Protein AF-A0A370Q2T6-F1 (afdb_monomer_lite)

Radius of gyration: 12.69 Å; chains: 1; bounding box: 36×33×30 Å

Organism: NCBI:txid1703343

Structure (mmCIF, N/CA/C/O backbone):
data_AF-A0A370Q2T6-F1
#
_entry.id   AF-A0A370Q2T6-F1
#
loop_
_atom_site.group_PDB
_atom_site.id
_atom_site.type_symbol
_atom_site.label_atom_id
_atom_site.label_alt_id
_atom_site.label_comp_id
_atom_site.label_asym_id
_atom_site.label_entity_id
_atom_site.label_seq_id
_atom_site.pdbx_PDB_ins_code
_atom_site.Cartn_x
_atom_site.Cartn_y
_atom_site.Cartn_z
_atom_s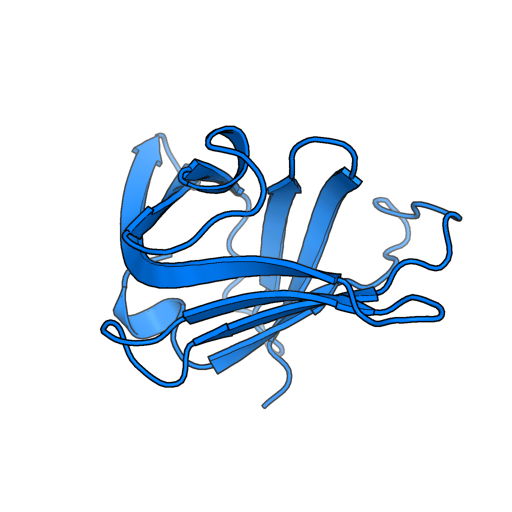ite.occupancy
_atom_site.B_iso_or_equiv
_atom_site.auth_seq_id
_atom_site.auth_comp_id
_atom_site.auth_asym_id
_atom_site.auth_atom_id
_atom_site.pdbx_PDB_model_num
ATOM 1 N N . MET A 1 1 ? -11.663 -3.018 5.547 1.00 87.19 1 MET A N 1
ATOM 2 C CA . MET A 1 1 ? -10.714 -1.950 5.848 1.00 87.19 1 MET A CA 1
ATOM 3 C C . MET A 1 1 ? -11.386 -0.636 5.517 1.00 87.19 1 MET A C 1
ATOM 5 O O . MET A 1 1 ? -12.042 -0.552 4.489 1.00 87.19 1 MET A O 1
ATOM 9 N N . ASN A 1 2 ? -11.269 0.362 6.381 1.00 90.19 2 ASN A N 1
ATOM 10 C CA . ASN A 1 2 ? -11.729 1.724 6.113 1.00 90.19 2 ASN A CA 1
ATOM 11 C C . ASN A 1 2 ? -10.545 2.709 6.095 1.00 90.19 2 ASN A C 1
ATOM 13 O O . ASN A 1 2 ? -9.402 2.318 6.337 1.00 90.19 2 ASN A O 1
ATOM 17 N N . ASN A 1 3 ? -10.831 3.982 5.815 1.00 92.19 3 ASN A N 1
ATOM 18 C CA . ASN A 1 3 ? -9.825 5.047 5.762 1.00 92.19 3 ASN A CA 1
ATOM 19 C C . ASN A 1 3 ? -8.988 5.148 7.052 1.00 92.19 3 ASN A C 1
ATOM 21 O O . ASN A 1 3 ? -7.769 5.218 6.997 1.00 92.19 3 ASN A O 1
ATOM 25 N N . GLU A 1 4 ? -9.611 5.099 8.226 1.00 92.25 4 GLU A N 1
ATOM 26 C CA . GLU A 1 4 ? -8.870 5.202 9.491 1.00 92.25 4 GLU A CA 1
ATOM 27 C C . GLU A 1 4 ? -8.018 3.953 9.761 1.00 92.25 4 GLU A C 1
ATOM 29 O O . GLU A 1 4 ? -6.914 4.036 10.297 1.00 92.25 4 GLU A O 1
ATOM 34 N N . GLU A 1 5 ? -8.505 2.776 9.361 1.00 92.25 5 GLU A N 1
ATOM 35 C CA . GLU A 1 5 ? -7.798 1.511 9.553 1.00 92.25 5 GLU A CA 1
ATOM 36 C C . GLU A 1 5 ? -6.492 1.454 8.742 1.00 92.25 5 GLU A C 1
ATOM 38 O O . GLU A 1 5 ? -5.517 0.903 9.263 1.00 92.25 5 GLU A O 1
ATOM 43 N N . ILE A 1 6 ? -6.434 2.055 7.538 1.00 93.62 6 ILE A N 1
ATOM 44 C CA . ILE A 1 6 ? -5.231 2.060 6.679 1.00 93.62 6 ILE A CA 1
ATOM 45 C C . ILE A 1 6 ? -4.107 2.964 7.214 1.00 93.62 6 ILE A C 1
ATOM 47 O O . ILE A 1 6 ? -2.951 2.770 6.841 1.00 93.62 6 ILE A O 1
ATOM 51 N N . ILE A 1 7 ? -4.387 3.907 8.122 1.00 95.75 7 ILE A N 1
ATOM 52 C CA . ILE A 1 7 ? -3.354 4.780 8.702 1.00 95.75 7 ILE A CA 1
ATOM 53 C C . ILE A 1 7 ? -2.315 3.934 9.448 1.00 95.75 7 ILE A C 1
ATOM 55 O O . ILE A 1 7 ? -2.648 3.141 10.332 1.00 95.75 7 ILE A O 1
ATOM 59 N N . GLY A 1 8 ? -1.043 4.100 9.096 1.00 95.88 8 GLY A N 1
ATOM 60 C CA . GLY A 1 8 ? 0.096 3.373 9.647 1.00 95.88 8 GLY A CA 1
ATOM 61 C C . GLY A 1 8 ? 1.129 2.996 8.589 1.00 95.88 8 GLY A C 1
ATOM 62 O O . GLY A 1 8 ? 1.084 3.443 7.444 1.00 95.88 8 GLY A O 1
ATOM 63 N N . THR A 1 9 ? 2.087 2.159 8.979 1.00 97.19 9 THR A N 1
ATOM 64 C CA . THR A 1 9 ? 3.062 1.582 8.048 1.00 97.19 9 THR A CA 1
ATOM 65 C C . THR A 1 9 ? 2.750 0.110 7.845 1.00 97.19 9 THR A C 1
ATOM 67 O O . THR A 1 9 ? 2.629 -0.646 8.806 1.00 97.19 9 THR A O 1
ATOM 70 N N . TRP A 1 10 ? 2.667 -0.305 6.590 1.00 96.94 10 TRP A N 1
ATOM 71 C CA . TRP A 1 10 ? 2.409 -1.677 6.180 1.00 96.94 10 TRP A CA 1
ATOM 72 C C . TRP A 1 10 ? 3.571 -2.167 5.349 1.00 96.94 10 TRP A C 1
ATOM 74 O O . TRP A 1 10 ? 4.038 -1.462 4.455 1.00 96.94 10 TRP A O 1
ATOM 84 N N . ARG A 1 11 ? 4.040 -3.378 5.620 1.00 96.06 11 ARG A N 1
ATOM 85 C CA . ARG A 1 11 ? 5.168 -3.961 4.900 1.00 96.06 11 ARG A CA 1
ATOM 86 C C . ARG A 1 11 ? 4.832 -5.356 4.426 1.00 96.06 11 ARG A C 1
ATOM 88 O O . ARG A 1 11 ? 4.289 -6.154 5.188 1.00 96.06 11 ARG A O 1
ATOM 95 N N . SER A 1 12 ? 5.208 -5.641 3.186 1.00 94.56 12 SER A N 1
ATOM 96 C CA . SER A 1 12 ? 5.058 -6.967 2.623 1.00 94.56 12 SER A CA 1
ATOM 97 C C . SER A 1 12 ? 5.932 -7.969 3.373 1.00 94.56 12 SER A C 1
ATOM 99 O O . SER A 1 12 ? 7.088 -7.678 3.705 1.00 94.56 12 SER A O 1
ATOM 101 N N . LYS A 1 13 ? 5.399 -9.164 3.608 1.00 90.19 13 LYS A N 1
ATOM 102 C CA . LYS A 1 13 ? 6.147 -10.302 4.146 1.00 90.19 13 LYS A CA 1
ATOM 103 C C . LYS A 1 13 ? 5.821 -11.566 3.368 1.00 90.19 13 LYS A C 1
ATOM 105 O O . LYS A 1 13 ? 4.688 -11.748 2.932 1.00 90.19 13 LYS A O 1
ATOM 110 N N . ASP A 1 14 ? 6.808 -12.448 3.260 1.00 83.94 14 ASP A N 1
ATOM 111 C CA . ASP A 1 14 ? 6.553 -13.814 2.824 1.00 83.94 14 ASP A CA 1
ATOM 112 C C . ASP A 1 14 ? 5.751 -14.550 3.907 1.00 83.94 14 ASP A C 1
ATOM 114 O O . ASP A 1 14 ? 6.064 -14.490 5.100 1.00 83.94 14 ASP A O 1
ATOM 118 N N . PHE A 1 15 ? 4.710 -15.253 3.479 1.00 72.44 15 PHE A N 1
ATOM 119 C CA . PHE A 1 15 ? 3.859 -16.105 4.306 1.00 72.44 15 PHE A CA 1
ATOM 120 C C . PHE A 1 15 ? 3.794 -17.499 3.655 1.00 72.44 15 PHE A C 1
ATOM 122 O O . PHE A 1 15 ? 3.929 -17.582 2.433 1.00 72.44 15 PHE A O 1
ATOM 129 N N . PRO A 1 16 ? 3.574 -18.610 4.392 1.00 68.88 16 PRO A N 1
ATOM 130 C CA . PRO A 1 16 ? 3.627 -19.962 3.816 1.00 68.88 16 PRO A CA 1
ATOM 131 C C . PRO A 1 16 ? 2.741 -20.207 2.580 1.00 68.88 16 PRO A C 1
ATOM 133 O O . PRO A 1 16 ? 3.034 -21.102 1.797 1.00 68.88 16 PRO A O 1
ATOM 136 N N . LEU A 1 17 ? 1.678 -19.414 2.389 1.00 70.38 17 LEU A N 1
ATOM 137 C CA . LEU A 1 17 ? 0.807 -19.445 1.202 1.00 70.38 17 LEU A CA 1
ATOM 138 C C . LEU A 1 17 ? 1.042 -18.283 0.215 1.00 70.38 17 LEU A C 1
ATOM 140 O O . LEU A 1 17 ? 0.497 -18.302 -0.881 1.00 70.38 17 LEU A O 1
ATOM 144 N N . TYR A 1 18 ? 1.861 -17.300 0.591 1.00 68.50 18 TYR A N 1
ATOM 145 C CA . TYR A 1 18 ? 2.196 -16.096 -0.175 1.00 68.50 18 TYR A CA 1
ATOM 146 C C . TYR A 1 18 ? 3.707 -15.854 -0.106 1.00 68.50 18 TYR A C 1
ATOM 148 O O . TYR A 1 18 ? 4.176 -14.952 0.585 1.00 68.50 18 TYR A O 1
ATOM 156 N N . THR A 1 19 ? 4.477 -16.729 -0.753 1.00 68.38 19 THR A N 1
ATOM 157 C CA . THR A 1 19 ? 5.932 -16.582 -0.896 1.00 68.38 19 THR A CA 1
ATOM 158 C C . THR A 1 19 ? 6.232 -16.154 -2.323 1.00 68.38 19 THR A C 1
ATOM 160 O O . THR A 1 19 ? 5.879 -16.866 -3.263 1.00 68.38 19 THR A O 1
ATOM 163 N N . PHE A 1 20 ? 6.881 -15.004 -2.490 1.00 69.75 20 PHE A N 1
ATOM 164 C CA . PHE A 1 20 ? 7.112 -14.422 -3.819 1.00 69.75 20 PHE A CA 1
ATOM 165 C C . PHE A 1 20 ? 8.497 -14.740 -4.366 1.00 69.75 20 PHE A C 1
ATOM 167 O O . PHE A 1 20 ? 8.690 -14.775 -5.578 1.00 69.75 20 PHE A O 1
ATOM 174 N N . GLY A 1 21 ? 9.466 -14.987 -3.477 1.00 70.31 21 GLY A N 1
ATOM 175 C CA . GLY A 1 21 ? 10.828 -15.379 -3.848 1.00 70.31 21 GLY A CA 1
ATOM 176 C C . GLY A 1 21 ? 11.614 -14.310 -4.619 1.00 70.31 21 GLY A C 1
ATOM 177 O O . GLY A 1 21 ? 12.738 -14.570 -5.037 1.00 70.31 21 GLY A O 1
ATOM 178 N N . ASP A 1 22 ? 11.058 -13.108 -4.791 1.00 82.25 22 ASP A N 1
ATOM 179 C CA . ASP A 1 22 ? 11.651 -12.012 -5.563 1.00 82.25 22 ASP A CA 1
ATOM 180 C C . ASP A 1 22 ? 12.484 -11.043 -4.712 1.00 82.25 22 ASP A C 1
ATOM 182 O O . ASP A 1 22 ? 13.087 -10.104 -5.234 1.00 82.25 22 ASP A O 1
ATOM 186 N N . SER A 1 23 ? 12.549 -11.289 -3.399 1.00 81.81 23 SER A N 1
ATOM 187 C CA . SER A 1 23 ? 13.280 -10.485 -2.409 1.00 81.81 23 SER A CA 1
ATOM 188 C C . SER A 1 23 ? 12.849 -9.013 -2.347 1.00 81.81 23 SER A C 1
ATOM 190 O O . SER A 1 23 ? 13.535 -8.199 -1.723 1.00 81.81 23 SER A O 1
ATOM 192 N N . LYS A 1 24 ? 11.720 -8.648 -2.969 1.00 88.62 24 LYS A N 1
ATOM 193 C CA . LYS A 1 24 ? 11.216 -7.273 -2.984 1.00 88.62 24 LYS A CA 1
ATOM 194 C C . LYS A 1 24 ? 10.412 -7.013 -1.720 1.00 88.62 24 LYS A C 1
ATOM 196 O O . LYS A 1 24 ? 9.465 -7.729 -1.400 1.00 88.62 24 LYS A O 1
ATOM 201 N N . VAL A 1 25 ? 10.779 -5.953 -1.004 1.00 92.75 25 VAL A N 1
ATOM 202 C CA . VAL A 1 25 ? 10.046 -5.510 0.186 1.00 92.75 25 VAL A CA 1
ATOM 203 C C . VAL A 1 25 ? 9.232 -4.284 -0.183 1.00 92.75 25 VAL A C 1
ATOM 205 O O . VAL A 1 25 ? 9.776 -3.199 -0.373 1.00 92.75 25 VAL A O 1
ATOM 208 N N . ILE A 1 26 ? 7.922 -4.453 -0.264 1.00 95.50 26 ILE A N 1
ATOM 209 C CA . ILE A 1 26 ? 6.980 -3.388 -0.585 1.00 95.50 26 ILE A CA 1
ATOM 210 C C . ILE A 1 26 ? 6.484 -2.771 0.714 1.00 95.50 26 ILE A C 1
ATOM 212 O O . ILE A 1 26 ? 6.169 -3.475 1.672 1.00 95.50 26 ILE A O 1
ATOM 216 N N . THR A 1 27 ? 6.464 -1.446 0.779 1.00 96.81 27 THR A N 1
ATOM 217 C CA . THR A 1 27 ? 5.984 -0.710 1.946 1.00 96.81 27 THR A CA 1
ATOM 218 C C . THR A 1 27 ? 4.949 0.314 1.513 1.00 96.81 27 THR A C 1
ATOM 220 O O . THR A 1 27 ? 5.182 1.082 0.583 1.00 96.81 27 THR A O 1
ATOM 223 N N . LEU A 1 28 ? 3.817 0.314 2.210 1.00 97.19 28 LEU A N 1
ATOM 224 C CA . LEU A 1 28 ? 2.795 1.346 2.148 1.00 97.19 28 LEU A CA 1
ATOM 225 C C . LEU A 1 28 ? 2.843 2.124 3.463 1.00 97.19 28 LEU A C 1
ATOM 227 O O . LEU A 1 28 ? 2.577 1.565 4.525 1.00 97.19 28 LEU A O 1
ATOM 231 N N . HIS A 1 29 ? 3.201 3.399 3.406 1.00 97.38 29 HIS A N 1
ATOM 232 C CA . HIS A 1 29 ? 3.188 4.294 4.559 1.00 97.38 29 HIS A CA 1
ATOM 233 C C . HIS A 1 29 ? 2.073 5.313 4.403 1.00 97.38 29 HIS A C 1
ATOM 235 O O . HIS A 1 29 ? 2.009 5.999 3.388 1.00 97.38 29 HIS A O 1
ATOM 241 N N . VAL A 1 30 ? 1.220 5.402 5.416 1.00 97.12 30 VAL A N 1
ATOM 242 C CA . VAL A 1 30 ? 0.052 6.281 5.468 1.00 97.12 30 VAL A CA 1
ATOM 243 C C . VAL A 1 30 ? 0.064 6.997 6.819 1.00 97.12 30 VAL A C 1
ATOM 245 O O . VAL A 1 30 ? -0.550 6.516 7.770 1.00 97.12 30 VAL A O 1
ATOM 248 N N . PRO A 1 31 ? 0.825 8.092 6.977 1.00 96.00 31 PRO A N 1
ATOM 249 C CA . PRO A 1 31 ? 0.798 8.901 8.196 1.00 96.00 31 PRO A CA 1
ATOM 250 C C . PRO A 1 31 ? -0.577 9.533 8.458 1.00 96.00 31 PRO A C 1
ATOM 252 O O . PRO A 1 31 ? -0.960 9.685 9.614 1.00 96.00 31 PRO A O 1
ATOM 255 N N . ASP A 1 32 ? -1.300 9.890 7.397 1.00 96.44 32 ASP A N 1
ATOM 256 C CA . ASP A 1 32 ? -2.664 10.423 7.405 1.00 96.44 32 ASP A CA 1
ATOM 257 C C . ASP A 1 32 ? -3.297 10.240 6.011 1.00 96.44 32 ASP A C 1
ATOM 259 O O . ASP A 1 32 ? -2.649 9.761 5.083 1.00 96.44 32 ASP A O 1
ATOM 263 N N . LEU A 1 33 ? -4.570 10.606 5.846 1.00 94.44 33 LEU A N 1
ATOM 264 C CA . LEU A 1 33 ? -5.290 10.438 4.575 1.00 94.44 33 LEU A CA 1
ATOM 265 C C . LEU A 1 33 ? -4.853 11.416 3.473 1.00 94.44 33 LEU A C 1
ATOM 267 O O . LEU A 1 33 ? -5.179 11.218 2.300 1.00 94.44 33 LEU A O 1
ATOM 271 N N . GLU A 1 34 ? -4.123 12.474 3.822 1.00 96.56 34 GLU A N 1
ATOM 272 C CA . GLU A 1 34 ? -3.603 13.443 2.855 1.00 96.56 34 GLU A CA 1
ATOM 273 C C . GLU A 1 34 ? -2.261 12.999 2.272 1.00 96.56 34 GLU A C 1
ATOM 275 O O . GLU A 1 34 ? -1.866 13.457 1.200 1.00 96.56 34 GLU A O 1
ATOM 280 N N . ARG A 1 35 ? -1.555 12.105 2.969 1.00 96.44 35 ARG A N 1
ATOM 281 C CA . ARG A 1 35 ? -0.200 11.689 2.629 1.00 96.44 35 ARG A CA 1
ATOM 282 C C . ARG A 1 35 ? -0.068 10.181 2.749 1.00 96.44 35 ARG A C 1
ATOM 284 O O . ARG A 1 35 ? -0.024 9.631 3.842 1.00 96.44 35 ARG A O 1
ATOM 291 N N . ALA A 1 36 ? 0.108 9.529 1.614 1.00 97.12 36 ALA A N 1
ATOM 292 C CA . ALA A 1 36 ? 0.487 8.137 1.505 1.00 97.12 36 ALA A CA 1
ATOM 293 C C . ALA A 1 36 ? 1.654 7.978 0.531 1.00 97.12 36 ALA A C 1
ATOM 295 O O . ALA A 1 36 ? 1.835 8.765 -0.400 1.00 97.12 36 ALA A O 1
ATOM 296 N N . THR A 1 37 ? 2.459 6.944 0.738 1.00 97.62 37 THR A N 1
ATOM 297 C CA . THR A 1 37 ? 3.530 6.557 -0.180 1.00 97.62 37 THR A CA 1
ATOM 298 C C . THR A 1 37 ? 3.584 5.044 -0.260 1.00 97.62 37 THR A C 1
ATOM 300 O O . THR A 1 37 ? 3.698 4.367 0.762 1.00 97.62 37 THR A O 1
ATOM 303 N N . LEU A 1 38 ? 3.532 4.515 -1.478 1.00 97.38 38 LEU A N 1
ATOM 304 C CA . LEU A 1 38 ? 3.772 3.113 -1.783 1.00 97.38 38 LEU A CA 1
ATOM 305 C C . LEU A 1 38 ? 5.104 3.007 -2.524 1.00 97.38 38 LEU A C 1
ATOM 307 O O . LEU A 1 38 ? 5.283 3.608 -3.586 1.00 97.38 38 LEU A O 1
ATOM 311 N N . TRP A 1 39 ? 6.041 2.236 -1.983 1.00 96.81 39 TRP A N 1
ATOM 312 C CA . TRP A 1 39 ? 7.344 2.035 -2.608 1.00 96.81 39 TRP A CA 1
ATOM 313 C C . TRP A 1 39 ? 7.837 0.606 -2.466 1.00 96.81 39 TRP A C 1
ATOM 315 O O . TRP A 1 39 ? 7.458 -0.138 -1.559 1.00 96.81 39 TRP A O 1
ATOM 325 N N . VAL A 1 40 ? 8.746 0.250 -3.362 1.00 95.44 40 VAL A N 1
ATOM 326 C CA . VAL A 1 40 ? 9.469 -1.013 -3.339 1.00 95.44 40 VAL A CA 1
ATOM 327 C C . VAL A 1 40 ? 10.894 -0.738 -2.912 1.00 95.44 40 VAL A C 1
ATOM 329 O O . VAL A 1 40 ? 11.617 0.031 -3.545 1.00 95.44 40 VAL A O 1
ATOM 332 N N . LYS A 1 41 ? 11.309 -1.370 -1.820 1.00 90.56 41 LYS A N 1
ATOM 333 C CA . LYS A 1 41 ? 12.711 -1.420 -1.439 1.00 90.56 41 LYS A CA 1
ATOM 334 C C . LYS A 1 41 ? 13.421 -2.437 -2.325 1.00 90.56 41 LYS A C 1
ATOM 336 O O . LYS A 1 41 ? 13.121 -3.630 -2.296 1.00 90.56 41 LYS A O 1
ATOM 341 N N . ASP A 1 42 ? 14.369 -1.911 -3.082 1.00 81.00 42 ASP A N 1
ATOM 342 C CA . ASP A 1 42 ? 15.310 -2.614 -3.948 1.00 81.00 42 ASP A CA 1
ATOM 343 C C . ASP A 1 42 ? 16.661 -1.876 -3.881 1.00 81.00 42 ASP A C 1
ATOM 345 O O . ASP A 1 42 ? 16.832 -1.028 -3.002 1.00 81.00 42 ASP A O 1
ATOM 349 N N . GLU A 1 43 ? 17.597 -2.127 -4.801 1.00 72.94 43 GLU A N 1
ATOM 350 C CA . GLU A 1 43 ? 18.906 -1.445 -4.840 1.00 72.94 43 GLU A CA 1
ATOM 351 C C . GLU A 1 43 ? 18.819 0.094 -4.767 1.00 72.94 43 GLU A C 1
ATOM 353 O O . GLU A 1 43 ? 19.664 0.715 -4.127 1.00 72.94 43 GLU A O 1
ATOM 358 N N . ASN A 1 44 ? 17.782 0.711 -5.352 1.00 79.44 44 ASN A N 1
ATOM 359 C CA . ASN A 1 44 ? 17.637 2.175 -5.413 1.00 79.44 44 ASN A CA 1
ATOM 360 C C . ASN A 1 44 ? 16.429 2.759 -4.661 1.00 79.44 44 ASN A C 1
ATOM 362 O O . ASN A 1 44 ? 16.314 3.977 -4.600 1.00 79.44 44 ASN A O 1
ATOM 366 N N . ASN A 1 45 ? 15.564 1.928 -4.066 1.00 88.38 45 ASN A N 1
ATOM 367 C CA . ASN A 1 45 ? 14.195 2.283 -3.644 1.00 88.38 45 ASN A CA 1
ATOM 368 C C . ASN A 1 45 ? 13.362 2.935 -4.769 1.00 88.38 45 ASN A C 1
ATOM 370 O O . ASN A 1 45 ? 13.681 4.005 -5.276 1.00 88.38 45 ASN A O 1
ATOM 374 N N . LEU A 1 46 ? 12.239 2.322 -5.128 1.00 94.94 46 LEU A N 1
ATOM 375 C CA . LEU A 1 46 ? 11.356 2.835 -6.172 1.00 94.94 46 LEU A CA 1
ATOM 376 C C . LEU A 1 46 ? 10.011 3.253 -5.582 1.00 94.94 46 LEU A C 1
ATOM 378 O O . LEU A 1 46 ? 9.229 2.394 -5.176 1.00 94.94 46 LEU A O 1
ATOM 382 N N . THR A 1 47 ? 9.726 4.554 -5.561 1.00 96.75 47 THR A N 1
ATOM 383 C CA . THR A 1 47 ? 8.377 5.056 -5.264 1.00 96.75 47 THR A CA 1
ATOM 384 C C . THR A 1 47 ? 7.454 4.734 -6.435 1.00 96.75 47 THR A C 1
ATOM 386 O O . THR A 1 47 ? 7.705 5.168 -7.557 1.00 96.75 47 THR A O 1
ATOM 389 N N . LEU A 1 48 ? 6.399 3.961 -6.173 1.00 96.50 48 LEU A N 1
ATOM 390 C CA . LEU A 1 48 ? 5.393 3.596 -7.172 1.00 96.50 48 LEU A CA 1
ATOM 391 C C . LEU A 1 48 ? 4.329 4.684 -7.289 1.00 96.50 48 LEU A C 1
ATOM 393 O O . LEU A 1 48 ? 3.971 5.086 -8.395 1.00 96.50 48 LEU A O 1
ATOM 397 N N . VAL A 1 49 ? 3.849 5.165 -6.141 1.00 97.44 49 VAL A N 1
ATOM 398 C CA . VAL A 1 49 ? 2.865 6.242 -6.049 1.00 97.44 49 VAL A CA 1
ATOM 399 C C . VAL A 1 49 ? 2.963 6.962 -4.706 1.00 97.44 49 VAL A C 1
ATOM 401 O O . VAL A 1 49 ? 3.302 6.358 -3.683 1.00 97.44 49 VAL A O 1
ATOM 404 N N . GLN A 1 50 ? 2.669 8.258 -4.711 1.00 97.50 50 GLN A N 1
ATOM 405 C CA . GLN A 1 50 ? 2.529 9.091 -3.524 1.00 97.50 50 GLN A CA 1
ATOM 406 C C . GLN A 1 50 ? 1.374 10.083 -3.686 1.00 97.50 50 GLN A C 1
ATOM 408 O O . GLN A 1 50 ? 1.133 10.574 -4.785 1.00 97.50 50 GLN A O 1
ATOM 413 N N . GLY A 1 51 ? 0.687 10.413 -2.598 1.00 96.75 51 GLY A N 1
ATOM 414 C CA . GLY A 1 51 ? -0.409 11.385 -2.616 1.00 96.75 51 GLY A CA 1
ATOM 415 C C . GLY A 1 51 ? -1.476 11.094 -1.573 1.00 96.75 51 GLY A C 1
ATOM 416 O O . GLY A 1 51 ? -1.245 10.324 -0.643 1.00 96.75 51 GLY A O 1
ATOM 417 N N . ASN A 1 52 ? -2.647 11.696 -1.741 1.00 96.69 52 ASN A N 1
ATOM 418 C CA . ASN A 1 52 ? -3.803 11.446 -0.887 1.00 96.69 52 ASN A CA 1
ATOM 419 C C . ASN A 1 52 ? -4.315 10.022 -1.105 1.00 96.69 52 ASN A C 1
ATOM 421 O O . ASN A 1 52 ? -4.236 9.502 -2.218 1.00 96.69 52 ASN A O 1
ATOM 425 N N . ILE A 1 53 ? -4.878 9.414 -0.065 1.00 95.88 53 ILE A N 1
ATOM 426 C CA . ILE A 1 53 ? -5.357 8.033 -0.112 1.00 95.88 53 ILE A CA 1
ATOM 427 C C . ILE A 1 53 ? -6.816 7.939 0.317 1.00 95.88 53 ILE A C 1
ATOM 429 O O . ILE A 1 53 ? -7.242 8.557 1.294 1.00 95.88 53 ILE A O 1
ATOM 433 N N . THR A 1 54 ? -7.582 7.127 -0.402 1.00 96.06 54 THR A N 1
ATOM 434 C CA . THR A 1 54 ? -8.926 6.716 0.002 1.00 96.06 54 THR A CA 1
ATOM 435 C C . THR A 1 54 ? -9.066 5.204 -0.109 1.00 96.06 54 THR A C 1
ATOM 437 O O . THR A 1 54 ? -8.459 4.563 -0.965 1.00 96.06 54 THR A O 1
ATOM 440 N N . VAL A 1 55 ? -9.858 4.627 0.788 1.00 95.19 55 VAL A N 1
ATOM 441 C CA . VAL A 1 55 ? -10.179 3.204 0.840 1.00 95.19 55 VAL A CA 1
ATOM 442 C C . VAL A 1 55 ? -11.685 3.054 0.700 1.00 95.19 55 VAL A C 1
ATOM 444 O O . VAL A 1 55 ? -12.450 3.573 1.517 1.00 95.19 55 VAL A O 1
ATOM 447 N N . GLN A 1 56 ? -12.108 2.336 -0.334 1.00 94.06 56 G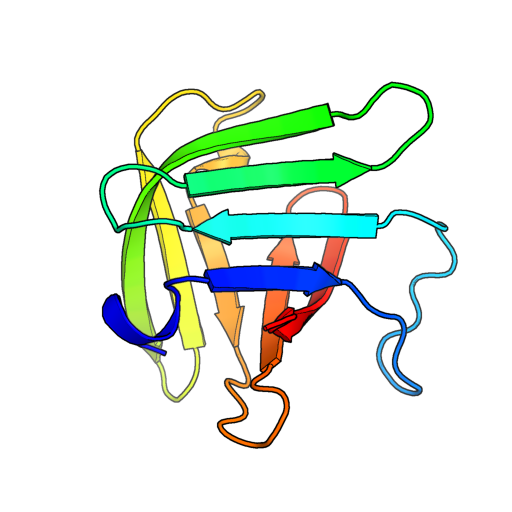LN A N 1
ATOM 448 C CA . GLN A 1 56 ? -13.513 2.064 -0.614 1.00 94.06 56 GLN A CA 1
ATOM 449 C C . GLN A 1 56 ? -13.769 0.560 -0.592 1.00 94.06 56 GLN A C 1
ATOM 451 O O . GLN A 1 56 ? 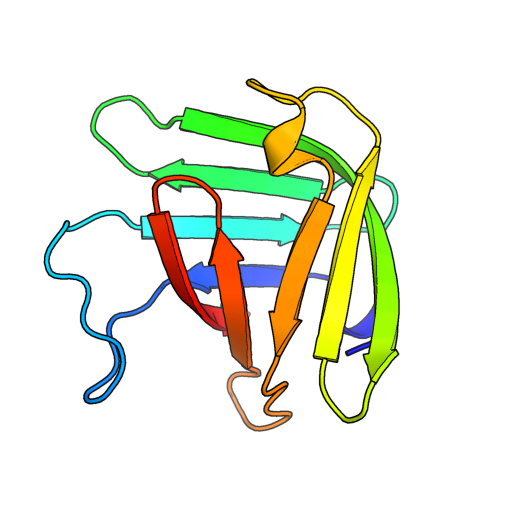-13.085 -0.197 -1.267 1.00 94.06 56 GLN A O 1
ATOM 456 N N . GLU A 1 57 ? -14.778 0.120 0.153 1.00 91.88 57 GLU A N 1
ATOM 457 C CA . GLU A 1 57 ? -15.274 -1.255 0.066 1.00 91.88 57 GLU A CA 1
ATOM 458 C C . GLU A 1 57 ? -16.101 -1.432 -1.215 1.00 91.88 57 GLU A C 1
ATOM 460 O O . GLU A 1 57 ? -16.990 -0.623 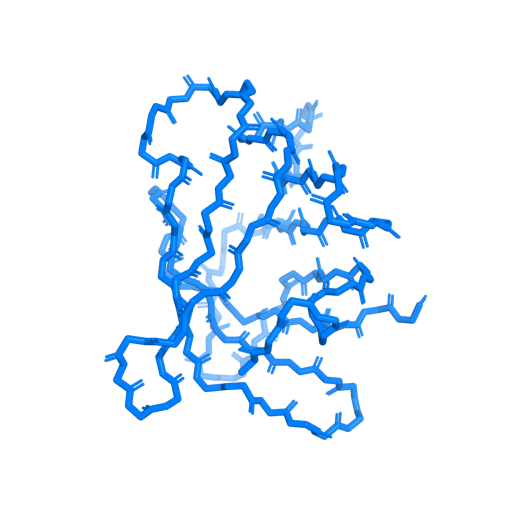-1.493 1.00 91.88 57 GLU A O 1
ATOM 465 N N . ILE A 1 58 ? -15.784 -2.462 -2.005 1.00 91.25 58 ILE A N 1
ATOM 466 C CA . ILE A 1 58 ? -16.452 -2.748 -3.288 1.00 91.25 58 ILE A CA 1
ATOM 467 C C . ILE A 1 58 ? -17.354 -3.981 -3.182 1.00 91.25 58 ILE A C 1
ATOM 469 O O . ILE A 1 58 ? -18.472 -3.974 -3.693 1.00 91.25 58 ILE A O 1
ATOM 473 N N . ASP A 1 59 ? -16.878 -5.032 -2.522 1.00 87.50 59 ASP A N 1
ATOM 474 C CA . ASP A 1 59 ? -17.593 -6.289 -2.279 1.00 87.50 59 ASP A CA 1
ATOM 475 C C . ASP A 1 59 ? -17.015 -6.927 -1.009 1.00 87.50 59 ASP A C 1
ATOM 477 O O . ASP A 1 59 ? -15.909 -6.574 -0.625 1.00 87.50 59 ASP A O 1
ATOM 481 N N . ASN A 1 60 ? -17.735 -7.836 -0.354 1.00 81.81 60 ASN A N 1
ATOM 482 C CA . ASN A 1 60 ? -17.387 -8.451 0.934 1.00 81.81 60 ASN A CA 1
ATOM 483 C C . ASN A 1 60 ? -15.871 -8.680 1.132 1.00 81.81 60 ASN A C 1
ATOM 485 O O . ASN A 1 60 ? -15.279 -9.565 0.512 1.00 81.81 60 ASN A O 1
ATOM 489 N N . ASP A 1 61 ? -15.262 -7.907 2.037 1.00 84.19 61 ASP A N 1
ATOM 490 C CA . ASP A 1 61 ? -13.827 -7.935 2.370 1.00 84.19 61 ASP A CA 1
ATOM 491 C C . ASP A 1 61 ? -12.846 -7.580 1.231 1.00 84.19 61 ASP A C 1
ATOM 493 O O . ASP A 1 61 ? -11.635 -7.767 1.390 1.00 84.19 61 ASP A O 1
ATOM 497 N N . ILE A 1 62 ? -13.340 -7.039 0.117 1.00 91.19 62 ILE A N 1
ATOM 498 C CA . ILE A 1 62 ? -12.591 -6.462 -1.003 1.00 91.19 62 ILE A CA 1
ATOM 499 C C . ILE A 1 62 ? -12.675 -4.936 -0.922 1.00 91.19 62 ILE A C 1
ATOM 501 O O . ILE A 1 62 ? -13.752 -4.334 -0.955 1.00 91.19 62 ILE A O 1
ATOM 505 N N . PHE A 1 63 ? -11.510 -4.301 -0.866 1.00 94.00 63 PHE A N 1
ATOM 506 C CA . PHE A 1 63 ? -11.354 -2.857 -0.774 1.00 94.00 63 PHE A CA 1
ATOM 507 C C . PHE A 1 63 ? -10.466 -2.362 -1.908 1.00 94.00 63 PHE A C 1
ATOM 509 O O . PHE A 1 63 ? -9.446 -2.973 -2.219 1.00 94.00 63 PHE A O 1
ATOM 516 N N . GLU A 1 64 ? -10.809 -1.231 -2.495 1.00 95.69 64 GLU A N 1
ATOM 517 C CA . GLU A 1 64 ? -9.946 -0.519 -3.423 1.00 95.69 64 GLU A CA 1
ATOM 518 C C . GLU A 1 64 ? -9.222 0.596 -2.683 1.00 95.69 64 GLU A C 1
ATOM 520 O O . GLU A 1 64 ? -9.834 1.370 -1.941 1.00 95.69 64 GLU A O 1
ATOM 525 N N . ILE A 1 65 ? -7.907 0.641 -2.865 1.00 96.06 65 ILE A N 1
ATOM 526 C CA . ILE A 1 65 ? -7.045 1.687 -2.340 1.00 96.06 65 ILE A CA 1
ATOM 527 C C . ILE A 1 65 ? -6.711 2.609 -3.503 1.00 96.06 65 ILE A C 1
ATOM 529 O O . ILE A 1 65 ? -5.990 2.228 -4.427 1.00 96.06 65 ILE A O 1
ATOM 533 N N . ASN A 1 66 ? -7.239 3.822 -3.442 1.00 97.06 66 ASN A N 1
ATOM 534 C CA . ASN A 1 66 ? -7.050 4.839 -4.460 1.00 97.06 66 ASN A CA 1
ATOM 535 C C . ASN A 1 66 ? -6.049 5.880 -3.968 1.00 97.06 66 ASN A C 1
ATOM 537 O O . ASN A 1 66 ? -6.196 6.433 -2.878 1.00 97.06 66 ASN A O 1
ATOM 541 N N . PHE A 1 67 ? -5.053 6.160 -4.796 1.00 96.69 67 PHE A N 1
ATOM 542 C CA . PHE A 1 67 ? -4.058 7.198 -4.606 1.00 96.69 67 PHE A CA 1
ATOM 543 C C . PHE A 1 67 ? -4.341 8.349 -5.568 1.00 96.69 67 PHE A C 1
ATOM 545 O O . PHE A 1 67 ? -4.501 8.150 -6.772 1.00 96.69 67 PHE A O 1
ATOM 552 N N . ASN A 1 68 ? -4.361 9.567 -5.042 1.00 95.19 68 ASN A N 1
ATOM 553 C CA . ASN A 1 68 ? -4.458 10.785 -5.831 1.00 95.19 68 ASN A CA 1
ATOM 554 C C . ASN A 1 68 ? -3.188 11.615 -5.638 1.00 95.19 68 ASN A C 1
ATOM 556 O O . ASN A 1 68 ? -3.021 12.282 -4.614 1.00 95.19 68 ASN A O 1
ATOM 560 N N . GLY A 1 69 ? -2.285 11.537 -6.612 1.00 93.50 69 GLY A N 1
ATOM 561 C CA . GLY A 1 69 ? -1.015 12.249 -6.604 1.00 93.50 69 GLY A CA 1
ATOM 562 C C . GLY A 1 69 ? -0.078 11.758 -7.702 1.00 93.50 69 GLY A C 1
ATOM 563 O O . GLY A 1 69 ? -0.519 11.411 -8.797 1.00 93.50 69 GLY A O 1
ATOM 564 N N . ASP A 1 70 ? 1.218 11.740 -7.405 1.00 96.44 70 ASP A N 1
ATOM 565 C CA . ASP A 1 70 ? 2.255 11.377 -8.364 1.00 96.44 70 ASP A CA 1
ATOM 566 C C . ASP A 1 70 ? 2.477 9.863 -8.366 1.00 96.44 70 ASP A C 1
ATOM 568 O O . ASP A 1 70 ? 2.957 9.292 -7.383 1.00 96.44 70 ASP A O 1
ATOM 572 N N . ALA A 1 71 ? 2.191 9.215 -9.492 1.00 96.38 71 ALA A N 1
ATOM 573 C CA . ALA A 1 71 ? 2.556 7.827 -9.738 1.00 96.38 71 ALA A CA 1
ATOM 574 C C . ALA A 1 71 ? 3.588 7.720 -10.856 1.00 96.38 71 ALA A C 1
ATOM 576 O O . ALA A 1 71 ? 3.539 8.455 -11.842 1.00 96.38 71 ALA A O 1
ATOM 577 N N . ILE A 1 72 ? 4.484 6.736 -10.748 1.00 95.81 72 ILE A N 1
ATOM 578 C CA . ILE A 1 72 ? 5.403 6.394 -11.844 1.00 95.81 72 ILE A CA 1
ATOM 579 C C . ILE A 1 72 ? 4.642 5.894 -13.081 1.00 95.81 72 ILE A C 1
ATOM 581 O O . ILE A 1 72 ? 5.119 6.011 -14.208 1.00 95.81 72 ILE A O 1
ATOM 585 N N . HIS A 1 73 ? 3.451 5.333 -12.861 1.00 95.94 73 HIS A N 1
ATOM 586 C CA . HIS A 1 73 ? 2.513 4.925 -13.894 1.00 95.94 73 HIS A CA 1
ATOM 587 C C . HIS A 1 73 ? 1.090 4.903 -13.325 1.00 95.94 73 HIS A C 1
ATOM 589 O O . HIS A 1 73 ? 0.877 4.415 -12.218 1.00 95.94 73 HIS A O 1
ATOM 595 N N . GLU A 1 74 ? 0.099 5.317 -14.119 1.00 93.81 74 GLU A N 1
ATOM 596 C CA . GLU A 1 74 ? -1.318 5.406 -13.717 1.00 93.81 74 GLU A CA 1
ATOM 597 C C . GLU A 1 74 ? -1.918 4.110 -13.147 1.00 93.81 74 GLU A C 1
ATOM 599 O O . GLU A 1 74 ? -2.865 4.159 -12.372 1.00 93.81 74 GLU A O 1
ATOM 604 N N . LYS A 1 75 ? -1.350 2.941 -13.473 1.00 94.69 75 LYS A N 1
ATOM 605 C CA . LYS A 1 75 ? -1.803 1.645 -12.951 1.00 94.69 75 LYS A CA 1
ATOM 606 C C . LYS A 1 75 ? -1.629 1.519 -11.437 1.00 94.69 75 LYS A C 1
ATOM 608 O O . LYS A 1 75 ? -2.293 0.696 -10.829 1.00 94.69 75 LYS A O 1
ATOM 613 N N . PHE A 1 76 ? -0.748 2.321 -10.838 1.00 95.88 76 PHE A N 1
ATOM 614 C CA . PHE A 1 76 ? -0.547 2.366 -9.391 1.00 95.88 76 PHE A CA 1
ATOM 615 C C . PHE A 1 76 ? -1.484 3.356 -8.683 1.00 95.88 76 PHE A C 1
ATOM 617 O O . PHE A 1 76 ? -1.502 3.376 -7.457 1.00 95.88 76 PHE A O 1
ATOM 624 N N . ASN A 1 77 ? -2.278 4.149 -9.416 1.00 95.50 77 ASN A N 1
ATOM 625 C CA . ASN A 1 77 ? -3.240 5.080 -8.811 1.00 95.50 77 ASN A CA 1
ATOM 626 C C . ASN A 1 77 ? -4.400 4.358 -8.122 1.00 95.50 77 ASN A C 1
ATOM 628 O O . ASN A 1 77 ? -5.048 4.935 -7.261 1.00 95.50 77 ASN A O 1
ATOM 632 N N . SER A 1 78 ? -4.684 3.116 -8.500 1.00 95.00 78 SER A N 1
ATOM 633 C CA . SER A 1 78 ? -5.741 2.320 -7.891 1.00 95.00 78 SER A CA 1
ATOM 634 C C . SER A 1 78 ? -5.292 0.873 -7.812 1.00 95.00 78 SER A C 1
ATOM 636 O O . SER A 1 78 ? -4.857 0.297 -8.810 1.00 95.00 78 SER A O 1
ATOM 638 N N . VAL A 1 79 ? -5.342 0.304 -6.612 1.00 94.69 79 VAL A N 1
ATOM 639 C CA . VAL A 1 79 ? -4.919 -1.073 -6.352 1.00 94.69 79 VAL A CA 1
ATOM 640 C C . VAL A 1 79 ? -5.979 -1.783 -5.528 1.00 94.69 79 VAL A C 1
ATOM 642 O O . VAL A 1 79 ? -6.536 -1.229 -4.576 1.00 94.69 79 VAL A O 1
ATOM 645 N N . SER A 1 80 ? -6.271 -3.025 -5.900 1.00 92.94 80 SER A N 1
ATOM 646 C CA . SER A 1 80 ? -7.245 -3.830 -5.171 1.00 92.94 80 SER A CA 1
ATOM 647 C C . SER A 1 80 ? -6.599 -4.463 -3.941 1.00 92.94 80 SER A C 1
ATOM 649 O O . SER A 1 80 ? -5.404 -4.762 -3.914 1.00 92.94 80 SER A O 1
ATOM 651 N N . SER A 1 81 ? -7.385 -4.650 -2.893 1.00 92.00 81 SER A N 1
ATOM 652 C CA . SER A 1 81 ? -6.958 -5.281 -1.653 1.00 92.00 81 SER A CA 1
ATOM 653 C C . SER A 1 81 ? -8.071 -6.147 -1.083 1.00 92.00 81 SER A C 1
ATOM 655 O O . SER A 1 81 ? -9.251 -5.908 -1.336 1.00 92.00 81 SER A O 1
ATOM 657 N N . ARG A 1 82 ? -7.714 -7.186 -0.330 1.00 91.19 82 ARG A N 1
ATOM 658 C CA . ARG A 1 82 ? -8.673 -8.129 0.249 1.00 91.19 82 ARG A CA 1
ATOM 659 C C . ARG A 1 82 ? -8.182 -8.746 1.552 1.00 91.19 82 ARG A C 1
ATOM 661 O O . ARG A 1 82 ? -7.037 -8.547 1.950 1.00 91.19 82 ARG A O 1
ATOM 668 N N . MET A 1 83 ? -9.037 -9.546 2.191 1.00 82.94 83 MET A N 1
ATOM 669 C CA . MET A 1 83 ? -8.694 -10.349 3.376 1.00 82.94 83 MET A CA 1
ATOM 670 C C . MET A 1 83 ? -8.121 -9.504 4.526 1.00 82.94 83 MET A C 1
ATOM 672 O O . MET A 1 83 ? -7.068 -9.816 5.079 1.00 82.94 83 MET A O 1
ATOM 676 N N . HIS A 1 84 ? -8.807 -8.416 4.888 1.00 86.00 84 HIS A N 1
ATOM 677 C CA . HIS A 1 84 ? -8.392 -7.575 6.009 1.00 86.00 84 HIS A CA 1
ATOM 678 C C . HIS A 1 84 ? -8.559 -8.309 7.352 1.00 86.00 84 HIS A C 1
ATOM 680 O O . HIS A 1 84 ? -9.651 -8.408 7.913 1.00 86.00 84 HIS A O 1
ATOM 686 N N . MET A 1 85 ? -7.449 -8.803 7.889 1.00 87.06 85 MET A N 1
ATOM 687 C CA . MET A 1 85 ? -7.355 -9.478 9.174 1.00 87.06 85 MET A CA 1
ATOM 688 C C . MET A 1 85 ? -7.088 -8.459 10.279 1.00 87.06 85 MET A C 1
ATOM 690 O O . MET A 1 85 ? -6.003 -7.892 10.394 1.00 87.06 85 MET A O 1
ATOM 694 N N . LYS A 1 86 ? -8.073 -8.274 11.162 1.00 85.25 86 LYS A N 1
ATOM 695 C CA . LYS A 1 86 ? -7.971 -7.379 12.329 1.00 85.25 86 LYS A CA 1
ATOM 696 C C . LYS A 1 86 ? -7.173 -7.980 13.503 1.00 85.25 86 LYS A C 1
ATOM 698 O O . LYS A 1 86 ? -7.294 -7.502 14.630 1.00 85.25 86 LYS A O 1
ATOM 703 N N . SER A 1 87 ? -6.413 -9.054 13.266 1.00 83.81 87 SER A N 1
ATOM 704 C CA . SER A 1 87 ? -5.536 -9.703 14.252 1.00 83.81 87 SER A CA 1
ATOM 705 C C . SER A 1 87 ? -4.340 -8.815 14.619 1.00 83.81 87 SER A C 1
ATOM 707 O O . SER A 1 87 ? -4.206 -7.719 14.095 1.00 83.81 87 SER A O 1
ATOM 709 N N . ASN A 1 88 ? -3.488 -9.250 15.552 1.00 84.94 88 ASN A N 1
ATOM 710 C CA . ASN A 1 88 ? -2.272 -8.526 15.932 1.00 84.94 88 ASN A CA 1
ATOM 711 C C . ASN A 1 88 ? -1.022 -9.282 15.423 1.00 84.94 88 ASN A C 1
ATOM 713 O O . ASN A 1 88 ? -0.749 -10.361 15.959 1.00 84.94 88 ASN A O 1
ATOM 717 N N . PRO A 1 89 ? -0.272 -8.757 14.432 1.00 89.12 89 PRO A N 1
ATOM 718 C CA . PRO A 1 89 ? -0.483 -7.476 13.748 1.00 89.12 89 PRO A CA 1
ATOM 719 C C . PRO A 1 89 ? -1.667 -7.511 12.769 1.00 89.12 89 PRO A C 1
ATOM 721 O O . PRO A 1 89 ? -2.058 -8.581 12.294 1.00 89.12 89 PRO A O 1
ATOM 724 N N . GLN A 1 90 ? -2.231 -6.331 12.478 1.00 94.06 90 GLN A N 1
ATOM 725 C CA . GLN A 1 90 ? -3.256 -6.200 11.440 1.00 94.06 90 GLN A CA 1
ATOM 726 C C . GLN A 1 90 ? -2.625 -6.487 10.084 1.00 94.06 90 GLN A C 1
ATOM 728 O O . GLN A 1 90 ? -1.469 -6.124 9.850 1.00 94.06 90 GLN A O 1
ATOM 733 N N . SER A 1 91 ? -3.373 -7.110 9.182 1.00 94.38 91 SER A N 1
ATOM 734 C CA . SER A 1 91 ? -2.845 -7.456 7.867 1.00 94.38 91 SER A CA 1
ATOM 735 C C . SER A 1 91 ? -3.916 -7.528 6.791 1.00 94.38 91 SER A C 1
ATOM 737 O O . SER A 1 91 ? -5.109 -7.602 7.079 1.00 94.38 91 SER A O 1
ATOM 739 N N . PHE A 1 92 ? -3.490 -7.458 5.535 1.00 94.62 92 PHE A N 1
ATOM 740 C CA . PHE A 1 92 ? -4.351 -7.610 4.364 1.00 94.62 92 PHE A CA 1
ATOM 741 C C . PHE A 1 92 ? -3.536 -8.079 3.154 1.00 94.62 92 PHE A C 1
ATOM 743 O O . PHE A 1 92 ? -2.304 -8.065 3.177 1.00 94.62 92 PHE A O 1
ATOM 750 N N . LEU A 1 93 ? -4.220 -8.509 2.098 1.00 94.12 93 LEU A N 1
ATOM 751 C CA . LEU A 1 93 ? -3.626 -8.790 0.793 1.00 94.12 93 LEU A CA 1
ATOM 752 C C . LEU A 1 93 ? -3.830 -7.595 -0.135 1.00 94.12 93 LEU A C 1
ATOM 754 O O . LEU A 1 93 ? -4.927 -7.048 -0.177 1.00 94.12 93 LEU A O 1
ATOM 758 N N . ILE A 1 94 ? -2.809 -7.207 -0.888 1.00 94.31 94 ILE A N 1
ATOM 759 C CA . ILE A 1 94 ? -2.872 -6.141 -1.897 1.00 94.31 94 ILE A CA 1
ATOM 760 C C . ILE A 1 94 ? -2.431 -6.689 -3.248 1.00 94.31 94 ILE A C 1
ATOM 762 O O . ILE A 1 94 ? -1.396 -7.336 -3.309 1.00 94.31 94 ILE A O 1
ATOM 766 N N . ASP A 1 95 ? -3.177 -6.444 -4.319 1.00 93.62 95 ASP A N 1
ATOM 767 C CA . ASP A 1 95 ? -2.773 -6.806 -5.679 1.00 93.62 95 ASP A CA 1
ATOM 768 C C . ASP A 1 95 ? -2.116 -5.613 -6.366 1.00 93.62 95 ASP A C 1
ATOM 770 O O . ASP A 1 95 ? -2.754 -4.589 -6.626 1.00 93.62 95 ASP A O 1
ATOM 774 N N . LEU A 1 96 ? -0.813 -5.733 -6.609 1.00 93.44 96 LEU A N 1
ATOM 775 C CA . LEU A 1 96 ? 0.006 -4.663 -7.152 1.00 93.44 96 LEU A CA 1
ATOM 776 C C . LEU A 1 96 ? 0.382 -4.953 -8.605 1.00 93.44 96 LEU A C 1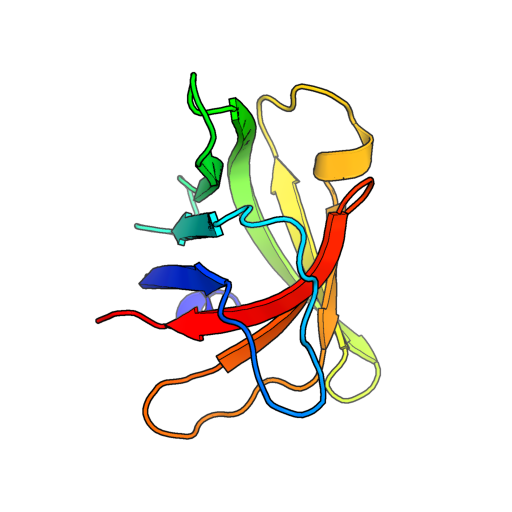
ATOM 778 O O . LEU A 1 96 ? 0.951 -6.011 -8.891 1.00 93.44 96 LEU A O 1
ATOM 782 N N . PRO A 1 97 ? 0.181 -3.995 -9.526 1.00 92.19 97 PRO A N 1
ATOM 783 C CA . PRO A 1 97 ? 0.668 -4.134 -10.891 1.00 92.19 97 PRO A CA 1
ATOM 784 C C . PRO A 1 97 ? 2.169 -4.449 -10.913 1.00 92.19 97 PRO A C 1
ATOM 786 O O . PRO A 1 97 ? 2.937 -3.851 -10.169 1.00 92.19 97 PRO A O 1
ATOM 789 N N . ASP A 1 98 ? 2.587 -5.386 -11.762 1.00 91.12 98 ASP A N 1
ATOM 790 C CA . ASP A 1 98 ? 3.966 -5.896 -11.905 1.00 91.12 98 ASP A CA 1
ATOM 791 C C . ASP A 1 98 ? 4.540 -6.680 -10.712 1.00 91.12 98 ASP A C 1
ATOM 793 O O . ASP A 1 98 ? 5.526 -7.396 -10.887 1.00 91.12 98 ASP A O 1
ATOM 797 N N . TYR A 1 99 ? 3.937 -6.589 -9.525 1.00 90.81 99 TYR A N 1
ATOM 798 C CA . TYR A 1 99 ? 4.401 -7.281 -8.317 1.00 90.81 99 TYR A CA 1
ATOM 799 C C . TYR A 1 99 ? 3.451 -8.393 -7.857 1.00 90.81 99 TYR A C 1
ATOM 801 O O . TYR A 1 99 ? 3.844 -9.197 -7.010 1.00 90.81 99 TYR A O 1
ATOM 809 N N . GLY A 1 100 ? 2.245 -8.466 -8.423 1.00 90.69 100 GLY A N 1
ATOM 810 C CA . GLY A 1 100 ? 1.198 -9.409 -8.044 1.00 90.69 100 GLY A CA 1
ATOM 811 C C . GLY A 1 100 ? 0.639 -9.147 -6.647 1.00 90.69 100 GLY A C 1
ATOM 812 O O . GLY A 1 100 ? 0.918 -8.123 -6.017 1.00 90.69 100 GLY A O 1
ATOM 813 N N . GLU A 1 101 ? -0.133 -10.111 -6.152 1.00 91.75 101 GLU A N 1
ATOM 814 C CA . GLU A 1 101 ? -0.671 -10.081 -4.795 1.00 91.75 101 GLU A CA 1
ATOM 815 C C . GLU A 1 101 ? 0.449 -10.039 -3.751 1.00 91.75 101 GLU A C 1
ATOM 817 O O . GLU A 1 101 ? 1.487 -10.644 -3.954 1.00 91.75 101 GLU A O 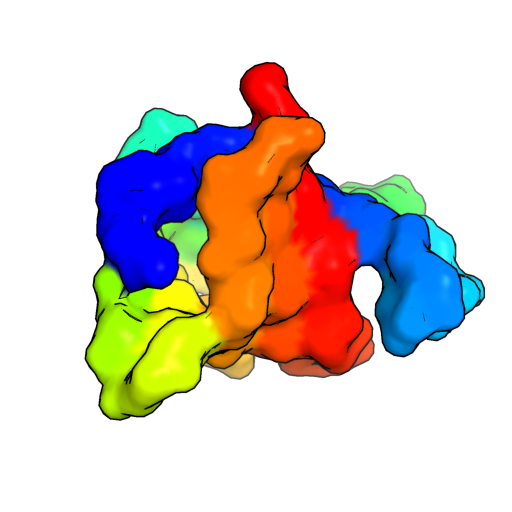1
ATOM 822 N N . ARG A 1 102 ? 0.275 -9.341 -2.629 1.00 93.12 102 ARG A N 1
ATOM 823 C CA . ARG A 1 102 ? 1.241 -9.264 -1.527 1.00 93.12 102 ARG A CA 1
ATOM 824 C C . ARG A 1 102 ? 0.531 -9.293 -0.194 1.00 93.12 102 ARG A C 1
ATOM 826 O O . ARG A 1 102 ? -0.438 -8.573 0.014 1.00 93.12 102 ARG A O 1
ATOM 833 N N . TYR A 1 103 ? 1.067 -10.077 0.732 1.00 93.81 103 TYR A N 1
ATOM 834 C CA . TYR A 1 103 ? 0.639 -10.062 2.124 1.00 93.81 103 TYR A CA 1
ATOM 835 C C . TYR A 1 103 ? 1.316 -8.923 2.880 1.00 93.81 103 TYR A C 1
ATOM 837 O O . TYR A 1 103 ? 2.540 -8.903 3.006 1.00 93.81 103 TYR A O 1
ATOM 845 N N . MET A 1 104 ? 0.513 -7.978 3.364 1.00 95.06 104 MET A N 1
ATOM 846 C CA . MET A 1 104 ? 0.940 -6.759 4.041 1.00 95.06 104 MET A CA 1
ATOM 847 C C . MET A 1 104 ? 0.648 -6.864 5.533 1.00 95.06 104 MET A C 1
ATOM 849 O O . MET A 1 104 ? -0.507 -7.014 5.924 1.00 95.06 104 MET A O 1
ATOM 853 N N . GLU A 1 105 ? 1.671 -6.723 6.375 1.00 95.38 105 GLU A N 1
ATOM 854 C CA . GLU A 1 105 ? 1.500 -6.604 7.825 1.00 95.38 105 GLU A CA 1
ATOM 855 C C . GLU A 1 105 ? 1.724 -5.173 8.286 1.00 95.38 105 GLU A C 1
ATOM 857 O O . GLU A 1 105 ? 2.702 -4.526 7.893 1.00 95.38 105 GLU A O 1
ATOM 862 N N . LYS A 1 106 ? 0.855 -4.703 9.180 1.00 95.75 106 LYS A N 1
ATOM 863 C CA . LYS A 1 106 ? 1.053 -3.453 9.901 1.00 95.75 106 LYS A CA 1
ATOM 864 C C . LYS A 1 106 ? 2.253 -3.609 10.828 1.00 95.75 106 LYS A C 1
ATOM 866 O O . LYS A 1 106 ? 2.304 -4.508 11.666 1.00 95.75 106 LYS A O 1
ATOM 871 N N . ILE A 1 107 ? 3.228 -2.731 10.669 1.00 92.19 107 ILE A N 1
ATOM 872 C CA . ILE A 1 107 ? 4.400 -2.616 11.532 1.00 92.19 107 ILE A CA 1
ATOM 873 C C . ILE A 1 107 ? 4.208 -1.338 12.335 1.00 92.19 107 ILE A C 1
ATOM 875 O O . ILE A 1 107 ? 4.367 -0.261 11.771 1.00 92.19 107 ILE A O 1
ATOM 879 N N . ASN A 1 108 ? 3.788 -1.520 13.596 1.00 65.56 108 ASN A N 1
ATOM 880 C CA . ASN A 1 108 ? 3.520 -0.496 14.617 1.00 65.56 108 ASN A CA 1
ATOM 881 C C . ASN A 1 108 ? 4.144 0.875 14.337 1.00 65.56 108 ASN A C 1
ATOM 883 O O . ASN A 1 108 ? 5.395 0.958 14.362 1.00 65.56 108 ASN A O 1
#

pLDDT: mean 90.94, std 7.71, range [65.56, 97.62]

Sequence (108 aa):
MNNEEIIGTWRSKDFPLYTFGDSKVITLHVPDLERATLWVKDENNLTLVQGNITVQEIDNDIFEINFNGDAIHEKFNSVSSRMHMKSNPQSFLIDLPDYGERYMEKIN

Secondary structure (DSSP, 8-state):
--HHHH-EEEEE--BTTB---S--EEEEEEEETTEEEEEEESSS-EEEEEEEEEEEEEETTEEEEEEEEEESSGGGSEEEEEEEE-SSS-EEEEEETTTEEEEEEE--

Foldseek 3Di:
DFQVVLAAKKWFDDDPVRHQVPPKIWMWHPPHQQWIWIWIDDPVIGTQAIGGWGWADDDDQKIKIAHDGDGPDPQQRIWIKGDFDPDVFTWTWIQHVPRGITIMTGDD